Protein AF-A0A925X428-F1 (afdb_monomer_lite)

Sequence (150 aa):
SGSPRATIQSAINTARAGGAWNGFGLTTLAAQSNPKHNTTLAVLEASEYRTIYGAGATFSNQSLGANAVLVKYTYYGDTDFSGVVDFDDYSRIDAGFNNNRTGWLNGDLDGNGIVDFDDYSLIDQAFNTQGPALLAQPPGSRGMRNVKRV

Radius of gyration: 15.72 Å; chains: 1; bounding box: 46×44×34 Å

pLDDT: mean 91.11, std 15.81, range [37.72, 98.88]

Structure (mmCIF, N/CA/C/O backbone):
data_AF-A0A925X428-F1
#
_entry.id   AF-A0A925X428-F1
#
loop_
_atom_site.group_PDB
_atom_site.id
_atom_site.type_symbol
_atom_site.label_atom_id
_atom_site.label_alt_id
_atom_site.label_comp_id
_atom_site.label_asym_id
_atom_site.label_entity_id
_atom_site.label_seq_id
_atom_site.pdbx_PDB_ins_code
_atom_site.Cartn_x
_atom_site.Cartn_y
_atom_site.Cartn_z
_atom_site.occupancy
_atom_site.B_iso_or_equiv
_atom_site.auth_seq_id
_atom_site.auth_comp_id
_atom_site.auth_asym_id
_atom_site.auth_atom_id
_atom_site.pdbx_PDB_model_num
ATOM 1 N N . SER A 1 1 ? -3.213 12.659 19.917 1.00 53.88 1 SER A N 1
ATOM 2 C CA . SER A 1 1 ? -2.057 12.328 19.058 1.00 53.88 1 SER A CA 1
ATOM 3 C C . SER A 1 1 ? -2.574 12.023 17.663 1.00 53.88 1 SER A C 1
ATOM 5 O O . SER A 1 1 ? -3.565 11.310 17.553 1.00 53.88 1 SER A O 1
ATOM 7 N N . GLY A 1 2 ? -1.985 12.628 16.626 1.00 73.81 2 GLY A N 1
ATOM 8 C CA . GLY A 1 2 ? -2.361 12.379 15.227 1.00 73.81 2 GLY A CA 1
ATOM 9 C C . GLY A 1 2 ? -1.909 10.998 14.736 1.00 73.81 2 GLY A C 1
ATOM 10 O O . GLY A 1 2 ? -1.076 10.360 15.380 1.00 73.81 2 GLY A O 1
ATOM 11 N N . SER A 1 3 ? -2.478 10.539 13.620 1.00 82.81 3 SER A N 1
ATOM 12 C CA . SER A 1 3 ? -2.094 9.286 12.955 1.00 82.81 3 SER A CA 1
ATOM 13 C C . SER A 1 3 ? -0.633 9.337 12.467 1.00 82.81 3 SER A C 1
ATOM 15 O O . SER A 1 3 ? -0.245 10.334 11.854 1.00 82.81 3 SER A O 1
ATOM 17 N N . PRO A 1 4 ? 0.190 8.289 12.682 1.00 91.62 4 PRO A N 1
ATOM 18 C CA . PRO A 1 4 ? 1.563 8.230 12.171 1.00 91.62 4 PRO A CA 1
ATOM 19 C C . PRO A 1 4 ? 1.660 7.851 10.680 1.00 91.62 4 PRO A C 1
ATOM 21 O O . PRO A 1 4 ? 2.767 7.621 10.188 1.00 91.62 4 PRO A O 1
ATOM 24 N N . ARG A 1 5 ? 0.536 7.776 9.945 1.00 93.44 5 ARG A N 1
ATOM 25 C CA . ARG A 1 5 ? 0.482 7.294 8.552 1.00 93.44 5 ARG A CA 1
ATOM 26 C C . ARG A 1 5 ? 1.499 7.981 7.646 1.00 93.44 5 ARG A C 1
ATOM 28 O O . ARG A 1 5 ? 2.248 7.292 6.969 1.00 93.44 5 ARG A O 1
ATOM 35 N N . ALA A 1 6 ? 1.550 9.313 7.646 1.00 93.88 6 ALA A N 1
ATOM 36 C CA . ALA A 1 6 ? 2.433 10.063 6.749 1.00 93.88 6 ALA A CA 1
ATOM 37 C C . ALA A 1 6 ? 3.918 9.730 6.979 1.00 93.88 6 ALA A C 1
ATOM 39 O O . ALA A 1 6 ? 4.674 9.552 6.027 1.00 93.88 6 ALA A O 1
ATOM 40 N N . THR A 1 7 ? 4.328 9.578 8.242 1.00 95.75 7 THR A N 1
ATOM 41 C CA . THR A 1 7 ? 5.695 9.175 8.596 1.00 95.75 7 THR A CA 1
ATOM 42 C C . THR A 1 7 ? 5.999 7.755 8.122 1.00 95.75 7 THR A C 1
ATOM 44 O O . THR A 1 7 ? 7.071 7.510 7.574 1.00 95.75 7 THR A O 1
ATOM 47 N N . ILE A 1 8 ? 5.054 6.828 8.292 1.00 97.31 8 ILE A N 1
ATOM 48 C CA . ILE A 1 8 ? 5.199 5.435 7.850 1.00 97.31 8 ILE A CA 1
ATOM 49 C C . ILE A 1 8 ? 5.260 5.354 6.318 1.00 97.31 8 ILE A C 1
ATOM 51 O O . ILE A 1 8 ? 6.165 4.713 5.788 1.00 97.31 8 ILE A O 1
ATOM 55 N N . GLN A 1 9 ? 4.367 6.050 5.609 1.00 97.44 9 GLN A N 1
ATOM 56 C CA . GLN A 1 9 ? 4.356 6.108 4.145 1.00 97.44 9 GLN A CA 1
ATOM 57 C C . GLN A 1 9 ? 5.665 6.693 3.608 1.00 97.44 9 GLN A C 1
ATOM 59 O O . GLN A 1 9 ? 6.278 6.113 2.722 1.00 97.44 9 GLN A O 1
ATOM 64 N N . SER A 1 10 ? 6.154 7.793 4.187 1.00 97.00 10 SER A N 1
ATOM 65 C CA . SER A 1 10 ? 7.429 8.396 3.783 1.00 97.00 10 SER A CA 1
ATOM 66 C C . SER A 1 10 ? 8.617 7.446 3.989 1.00 97.00 10 SER A C 1
ATOM 68 O O . SER A 1 10 ? 9.482 7.336 3.114 1.00 97.00 10 SER A O 1
ATOM 70 N N . ALA A 1 11 ? 8.641 6.705 5.103 1.00 98.38 11 ALA A N 1
ATOM 71 C CA . ALA A 1 11 ? 9.675 5.706 5.362 1.00 98.38 11 ALA A CA 1
ATOM 72 C C . ALA A 1 11 ? 9.610 4.519 4.385 1.00 98.38 11 ALA A C 1
ATOM 74 O O . ALA A 1 11 ? 10.657 3.970 4.042 1.00 98.38 11 ALA A O 1
ATOM 75 N N . ILE A 1 12 ? 8.414 4.135 3.929 1.00 98.44 12 ILE A N 1
ATOM 76 C CA . ILE A 1 12 ? 8.220 3.108 2.897 1.00 98.44 12 ILE A CA 1
ATOM 77 C C . ILE A 1 12 ? 8.636 3.633 1.522 1.00 98.44 12 ILE A C 1
ATOM 79 O O . ILE A 1 12 ? 9.405 2.964 0.845 1.00 98.44 12 ILE A O 1
ATOM 83 N N . ASN A 1 13 ? 8.212 4.832 1.120 1.00 97.81 13 ASN A N 1
ATOM 84 C CA . ASN A 1 13 ? 8.557 5.412 -0.183 1.00 97.81 13 ASN A CA 1
ATOM 85 C C . ASN A 1 13 ? 10.074 5.578 -0.343 1.00 97.81 13 ASN A C 1
ATOM 87 O O . ASN A 1 13 ? 10.635 5.244 -1.388 1.00 97.81 13 ASN A O 1
ATOM 91 N N . THR A 1 14 ? 10.746 6.038 0.719 1.00 98.12 14 THR A N 1
ATOM 92 C CA . THR A 1 14 ? 12.211 6.168 0.742 1.00 98.12 14 THR A CA 1
ATOM 93 C C . THR A 1 14 ? 12.883 4.806 0.589 1.00 98.12 14 THR A C 1
ATOM 95 O O . THR A 1 14 ? 13.813 4.678 -0.204 1.00 98.12 14 THR A O 1
ATOM 98 N N . ALA A 1 15 ? 12.393 3.774 1.286 1.00 98.31 15 ALA A N 1
ATOM 99 C CA . ALA A 1 15 ? 12.936 2.422 1.182 1.00 98.31 15 ALA A CA 1
ATOM 100 C C . ALA A 1 15 ? 12.657 1.785 -0.186 1.00 98.31 15 ALA A C 1
ATOM 102 O O . ALA A 1 15 ? 13.543 1.141 -0.749 1.00 98.31 15 ALA A O 1
ATOM 103 N N . ARG A 1 16 ? 11.453 2.003 -0.734 1.00 98.00 16 ARG A N 1
ATOM 104 C CA . ARG A 1 16 ? 10.987 1.492 -2.027 1.00 98.00 16 ARG A CA 1
ATOM 105 C C . ARG A 1 16 ? 11.905 1.931 -3.161 1.00 98.00 16 ARG A C 1
ATOM 107 O O . ARG A 1 16 ? 12.159 1.112 -4.038 1.00 98.00 16 ARG A O 1
ATOM 114 N N . ALA A 1 17 ? 12.400 3.173 -3.155 1.00 97.25 17 ALA A N 1
ATOM 115 C CA . ALA A 1 17 ? 13.372 3.685 -4.131 1.00 97.25 17 ALA A CA 1
ATOM 116 C C . ALA A 1 17 ? 13.008 3.329 -5.594 1.00 97.25 17 ALA A C 1
ATOM 118 O O . ALA A 1 17 ? 13.784 2.695 -6.308 1.00 97.25 17 ALA A O 1
ATOM 119 N N . GLY A 1 18 ? 11.778 3.654 -6.013 1.00 93.56 18 GLY A N 1
ATOM 120 C CA . GLY A 1 18 ? 11.273 3.335 -7.359 1.00 93.56 18 GLY A CA 1
ATOM 121 C C . GLY A 1 18 ? 11.008 1.844 -7.623 1.00 93.56 18 GLY A C 1
ATOM 122 O O . GLY A 1 18 ? 10.904 1.439 -8.771 1.00 93.56 18 GLY A O 1
ATOM 123 N N . GLY A 1 19 ? 10.924 1.018 -6.576 1.00 94.69 19 GLY A N 1
ATOM 124 C CA . GLY A 1 19 ? 10.718 -0.434 -6.657 1.00 94.69 19 GLY A CA 1
ATOM 125 C C . GLY A 1 19 ? 11.995 -1.261 -6.463 1.00 94.69 19 GLY A C 1
ATOM 126 O O . GLY A 1 19 ? 11.919 -2.486 -6.368 1.00 94.69 19 GLY A O 1
ATOM 127 N N . ALA A 1 20 ? 13.163 -0.617 -6.349 1.00 95.62 20 ALA A N 1
ATOM 128 C CA . ALA A 1 20 ? 14.440 -1.290 -6.103 1.00 95.62 20 ALA A CA 1
ATOM 129 C C . ALA A 1 20 ? 14.601 -1.803 -4.659 1.00 95.62 20 ALA A C 1
ATOM 131 O O . ALA A 1 20 ? 15.437 -2.672 -4.406 1.00 95.62 20 ALA A O 1
ATOM 132 N N . TRP A 1 21 ? 13.830 -1.264 -3.706 1.00 97.69 21 TRP A N 1
ATOM 133 C CA . TRP A 1 21 ? 13.838 -1.666 -2.292 1.00 97.69 21 TRP A CA 1
ATOM 134 C C . TRP A 1 21 ? 15.218 -1.631 -1.614 1.00 97.69 21 TRP A C 1
ATOM 136 O O . TRP A 1 21 ? 15.502 -2.401 -0.698 1.00 97.69 21 TRP A O 1
ATOM 146 N N . ASN A 1 22 ? 16.100 -0.742 -2.069 1.00 96.31 22 ASN A N 1
ATOM 147 C CA . ASN A 1 22 ? 17.464 -0.569 -1.561 1.00 96.31 22 ASN A CA 1
ATOM 148 C C . ASN A 1 22 ? 17.677 0.772 -0.836 1.00 96.31 22 ASN A C 1
ATOM 150 O O . ASN A 1 22 ? 18.809 1.093 -0.471 1.00 96.31 22 ASN A O 1
ATOM 154 N N . GLY A 1 23 ? 16.612 1.551 -0.631 1.00 97.19 23 GLY A N 1
ATOM 155 C CA . GLY A 1 23 ? 16.664 2.795 0.125 1.00 97.19 23 GLY A CA 1
ATOM 156 C C . GLY A 1 23 ? 16.599 2.584 1.640 1.00 97.19 23 GLY A C 1
ATOM 157 O O . GLY A 1 23 ? 16.421 1.473 2.144 1.00 97.19 23 GLY A O 1
ATOM 158 N N . PHE A 1 24 ? 16.714 3.682 2.385 1.00 95.88 24 PHE A N 1
ATOM 159 C CA . PHE A 1 24 ? 16.608 3.685 3.846 1.00 95.88 24 PHE A CA 1
ATOM 160 C C . PHE A 1 24 ? 15.150 3.812 4.309 1.00 95.88 24 PHE A C 1
ATOM 162 O O . PHE A 1 24 ? 14.334 4.431 3.633 1.00 95.88 24 PHE A O 1
ATOM 169 N N . GLY A 1 25 ? 14.833 3.287 5.496 1.00 96.12 25 GLY A N 1
ATOM 170 C CA . GLY A 1 25 ? 13.510 3.418 6.112 1.00 96.12 25 GLY A CA 1
ATOM 171 C C . GLY A 1 25 ? 12.881 2.071 6.451 1.00 96.12 25 GLY A C 1
ATOM 172 O O . GLY A 1 25 ? 13.563 1.154 6.912 1.00 96.12 25 GLY A O 1
ATOM 173 N N . LEU A 1 26 ? 11.569 1.959 6.244 1.00 97.50 26 LEU A N 1
ATOM 174 C CA . LEU A 1 26 ? 10.829 0.716 6.453 1.00 97.50 26 LEU A CA 1
ATOM 175 C C . LEU A 1 26 ? 10.982 -0.161 5.210 1.00 97.50 26 LEU A C 1
ATOM 177 O O . LEU A 1 26 ? 10.258 -0.006 4.232 1.00 97.50 26 LEU A O 1
ATOM 181 N N . THR A 1 27 ? 11.976 -1.046 5.248 1.00 97.12 27 THR A N 1
ATOM 182 C CA . THR A 1 27 ? 12.369 -1.886 4.110 1.00 97.12 27 THR A CA 1
ATOM 183 C C . THR A 1 27 ? 11.760 -3.291 4.158 1.00 97.12 27 THR A C 1
ATOM 185 O O . THR A 1 27 ? 11.240 -3.738 5.182 1.00 97.12 27 THR A O 1
ATOM 188 N N . THR A 1 28 ? 11.858 -4.010 3.041 1.00 96.31 28 THR A N 1
ATOM 189 C CA . THR A 1 28 ? 11.501 -5.424 2.913 1.00 96.31 28 THR A CA 1
ATOM 190 C C . THR A 1 28 ? 12.467 -6.138 1.966 1.00 96.31 28 THR A C 1
ATOM 192 O O . THR A 1 28 ? 12.488 -5.913 0.756 1.00 96.31 28 THR A O 1
ATOM 195 N N . LEU A 1 29 ? 13.245 -7.074 2.515 1.00 96.81 29 LEU A N 1
ATOM 196 C CA . LEU A 1 29 ? 14.122 -7.931 1.710 1.00 96.81 29 LEU A C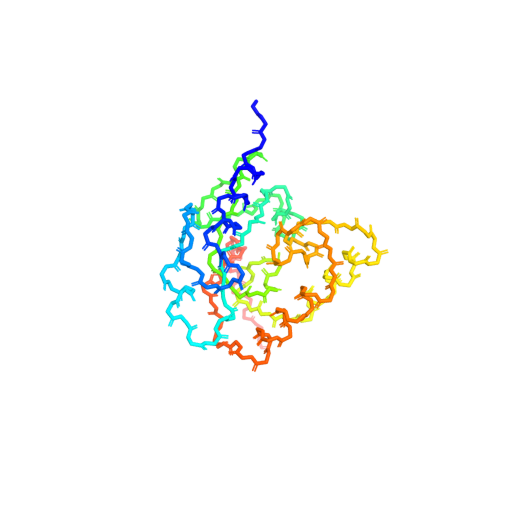A 1
ATOM 197 C C . LEU A 1 29 ? 13.325 -8.845 0.770 1.00 96.81 29 LEU A C 1
ATOM 199 O O . LEU A 1 29 ? 13.813 -9.207 -0.298 1.00 96.81 29 LEU A O 1
ATOM 203 N N . ALA A 1 30 ? 12.092 -9.204 1.143 1.00 96.94 30 ALA A N 1
ATOM 204 C CA . ALA A 1 30 ? 11.228 -10.036 0.314 1.00 96.94 30 ALA A CA 1
ATOM 205 C C . ALA A 1 30 ? 10.830 -9.323 -0.985 1.00 96.94 30 ALA A C 1
ATOM 207 O O . ALA A 1 30 ? 10.888 -9.936 -2.044 1.00 96.94 30 ALA A O 1
ATOM 208 N N . ALA A 1 31 ? 10.489 -8.028 -0.938 1.00 97.38 31 ALA A N 1
ATOM 209 C CA . ALA A 1 31 ? 10.217 -7.284 -2.170 1.00 97.38 31 ALA A CA 1
ATOM 210 C C . ALA A 1 31 ? 11.496 -7.013 -2.972 1.00 97.38 31 ALA A C 1
ATOM 212 O O . ALA A 1 31 ? 11.477 -7.142 -4.191 1.00 97.38 31 ALA A O 1
ATOM 213 N N . GLN A 1 32 ? 12.610 -6.703 -2.295 1.00 98.00 32 GLN A N 1
ATOM 214 C CA . GLN A 1 32 ? 13.906 -6.474 -2.943 1.00 98.00 32 GLN A CA 1
ATOM 215 C C . GLN A 1 32 ? 14.396 -7.688 -3.737 1.00 98.00 32 GLN A C 1
ATOM 217 O O . GLN A 1 32 ? 14.935 -7.541 -4.829 1.00 98.00 32 GLN A O 1
ATOM 222 N N . SER A 1 33 ? 14.223 -8.887 -3.183 1.00 97.44 33 SER A N 1
ATOM 223 C CA . SER A 1 33 ? 14.682 -10.135 -3.803 1.00 97.44 33 SER A CA 1
ATOM 224 C C . SER A 1 33 ? 13.648 -10.782 -4.727 1.00 97.44 33 SER A C 1
ATOM 226 O O . SER A 1 33 ? 13.948 -11.806 -5.340 1.00 97.44 33 SER A O 1
ATOM 228 N N . ASN A 1 34 ? 12.444 -10.213 -4.850 1.00 96.88 34 ASN A N 1
ATOM 229 C CA . ASN A 1 34 ? 11.404 -10.751 -5.715 1.00 96.88 34 ASN A CA 1
ATOM 230 C C . ASN A 1 34 ? 11.707 -10.397 -7.184 1.00 96.88 34 ASN A C 1
ATOM 232 O O . ASN A 1 34 ? 11.533 -9.241 -7.568 1.00 96.88 34 ASN A O 1
ATOM 236 N N . PRO A 1 35 ? 12.067 -11.372 -8.044 1.00 96.56 35 PRO A N 1
ATOM 237 C CA . PRO A 1 35 ? 12.459 -11.098 -9.428 1.00 96.56 35 PRO A CA 1
ATOM 238 C C . PRO A 1 35 ? 11.315 -10.544 -10.286 1.00 96.56 35 PRO A C 1
ATOM 240 O O . PRO A 1 35 ? 11.555 -10.024 -11.371 1.00 96.56 35 PRO A O 1
ATOM 243 N N . LYS A 1 36 ? 10.063 -10.665 -9.826 1.00 97.12 36 LYS A N 1
ATOM 244 C CA . LYS A 1 36 ? 8.895 -10.100 -10.506 1.00 97.12 36 LYS A CA 1
ATOM 245 C C . LYS A 1 36 ? 8.661 -8.632 -10.161 1.00 97.12 36 LYS A C 1
ATOM 247 O O . LYS A 1 36 ? 7.845 -8.010 -10.830 1.00 97.12 36 LYS A O 1
ATOM 252 N N . HIS A 1 37 ? 9.306 -8.109 -9.111 1.00 96.50 37 HIS A N 1
ATOM 253 C CA . HIS A 1 37 ? 9.118 -6.748 -8.592 1.00 96.50 37 HIS A CA 1
ATOM 254 C C . HIS A 1 37 ? 7.644 -6.350 -8.384 1.00 96.50 37 HIS A C 1
ATOM 256 O O . HIS A 1 37 ? 7.287 -5.182 -8.466 1.00 96.50 37 HIS A O 1
ATOM 262 N N . ASN A 1 38 ? 6.778 -7.324 -8.092 1.00 98.12 38 ASN A N 1
ATOM 263 C CA . ASN A 1 38 ? 5.327 -7.136 -8.041 1.00 98.12 38 ASN A CA 1
ATOM 264 C C . ASN A 1 38 ? 4.753 -7.057 -6.616 1.00 98.12 38 ASN A C 1
ATOM 266 O O . ASN A 1 38 ? 3.541 -7.086 -6.430 1.00 98.12 38 ASN A O 1
ATOM 270 N N . THR A 1 39 ? 5.616 -6.973 -5.604 1.00 98.38 39 THR A N 1
ATOM 271 C CA . THR A 1 39 ? 5.234 -6.914 -4.185 1.00 98.38 39 THR A CA 1
ATOM 272 C C . THR A 1 39 ? 5.843 -5.705 -3.494 1.00 98.38 39 THR A C 1
ATOM 274 O O . THR A 1 39 ? 6.903 -5.230 -3.898 1.00 98.38 39 THR A O 1
ATOM 277 N N . THR A 1 40 ? 5.221 -5.262 -2.407 1.00 98.56 40 THR A N 1
ATOM 278 C CA . THR A 1 40 ? 5.541 -4.017 -1.707 1.00 98.56 40 THR A CA 1
ATOM 279 C C . THR A 1 40 ? 5.244 -4.105 -0.206 1.00 98.56 40 THR A C 1
ATOM 281 O O . THR A 1 40 ? 4.707 -5.108 0.269 1.00 98.56 40 THR A O 1
ATOM 284 N N . LEU A 1 41 ? 5.561 -3.045 0.541 1.00 98.38 41 LEU A N 1
ATOM 285 C CA . LEU A 1 41 ? 4.869 -2.726 1.788 1.00 98.38 41 LEU A CA 1
ATOM 286 C C . LEU A 1 41 ? 3.787 -1.691 1.497 1.00 98.38 41 LEU A C 1
ATOM 288 O O . LEU A 1 41 ? 4.057 -0.660 0.888 1.00 98.38 41 LEU A O 1
ATOM 292 N N . ALA A 1 42 ? 2.584 -1.964 1.973 1.00 97.94 42 ALA A N 1
ATOM 293 C CA . ALA A 1 42 ? 1.420 -1.116 1.806 1.00 97.94 42 ALA A CA 1
ATOM 294 C C . ALA A 1 42 ? 0.895 -0.630 3.156 1.00 97.94 42 ALA A C 1
ATOM 296 O O . ALA A 1 42 ? 1.107 -1.290 4.179 1.00 97.94 42 ALA A O 1
ATOM 297 N N . VAL A 1 43 ? 0.197 0.509 3.154 1.00 97.56 43 VAL A N 1
ATOM 298 C CA . VAL A 1 43 ? -0.282 1.178 4.369 1.00 97.56 43 VAL A CA 1
ATOM 299 C C . VAL A 1 43 ? -1.780 1.431 4.304 1.00 97.56 43 VAL A C 1
ATOM 301 O O . VAL A 1 43 ? -2.256 2.074 3.375 1.00 97.56 43 VAL A O 1
ATOM 304 N N . LEU A 1 44 ? -2.497 1.021 5.350 1.00 97.50 44 LEU A N 1
ATOM 305 C CA . LEU A 1 44 ? -3.876 1.438 5.604 1.00 97.50 44 LEU A CA 1
ATOM 306 C C . LEU A 1 44 ? -4.005 1.988 7.021 1.00 97.50 44 LEU A C 1
ATOM 308 O O . LEU A 1 44 ? -3.387 1.486 7.960 1.00 97.50 44 LEU A O 1
ATOM 312 N N . GLU A 1 45 ? -4.848 2.989 7.216 1.00 96.31 45 GLU A N 1
ATOM 313 C CA . GLU A 1 45 ? -5.355 3.308 8.544 1.00 96.31 45 GLU A CA 1
ATOM 314 C C . GLU A 1 45 ? -6.405 2.285 8.980 1.00 96.31 45 GLU A C 1
ATOM 316 O O . GLU A 1 45 ? -7.132 1.694 8.180 1.00 96.31 45 GLU A O 1
ATOM 321 N N . ALA A 1 46 ? -6.543 2.101 10.291 1.00 95.50 46 ALA A N 1
ATOM 322 C CA . ALA A 1 46 ? -7.589 1.246 10.837 1.00 95.50 46 ALA A CA 1
ATOM 323 C C . ALA A 1 46 ? -9.001 1.709 10.443 1.00 95.50 46 ALA A C 1
ATOM 325 O O . ALA A 1 46 ? -9.908 0.885 10.361 1.00 95.50 46 ALA A O 1
ATOM 326 N N . SER A 1 47 ? -9.205 3.011 10.231 1.00 95.62 47 SER A N 1
ATOM 327 C CA . SER A 1 47 ? -10.458 3.586 9.728 1.00 95.62 47 SER A CA 1
ATOM 328 C C . SER A 1 47 ? -10.780 3.083 8.318 1.00 95.62 47 SER A C 1
ATOM 330 O O . SER A 1 47 ? -11.891 2.609 8.099 1.00 95.62 47 SER A O 1
ATOM 332 N N . GLU A 1 48 ? -9.805 3.108 7.407 1.00 96.44 48 GLU A N 1
ATOM 333 C CA . GLU A 1 48 ? -9.904 2.588 6.037 1.00 96.44 48 GLU A CA 1
ATOM 334 C C . GLU A 1 48 ? -10.147 1.082 6.021 1.00 96.44 48 GLU A C 1
ATOM 336 O O . GLU A 1 48 ? -11.106 0.613 5.423 1.00 96.44 48 GLU A O 1
ATOM 341 N N . TYR A 1 49 ? -9.346 0.308 6.751 1.00 96.38 49 TYR A N 1
ATOM 342 C CA . TYR A 1 49 ? -9.504 -1.148 6.791 1.00 96.38 49 TYR A CA 1
ATOM 343 C C . TYR A 1 49 ? -10.892 -1.575 7.303 1.00 96.38 49 TYR A C 1
ATOM 345 O O . TYR A 1 49 ? -11.483 -2.551 6.838 1.00 96.38 49 TYR A O 1
ATOM 353 N N . ARG A 1 50 ? -11.468 -0.807 8.236 1.00 95.94 50 ARG A N 1
ATOM 354 C CA . ARG A 1 50 ? -12.829 -1.028 8.745 1.00 95.94 50 ARG A CA 1
ATOM 355 C C . ARG A 1 50 ? -13.931 -0.682 7.745 1.00 95.94 50 ARG A C 1
ATOM 357 O O . ARG A 1 50 ? -15.034 -1.197 7.925 1.00 95.94 50 ARG A O 1
ATOM 36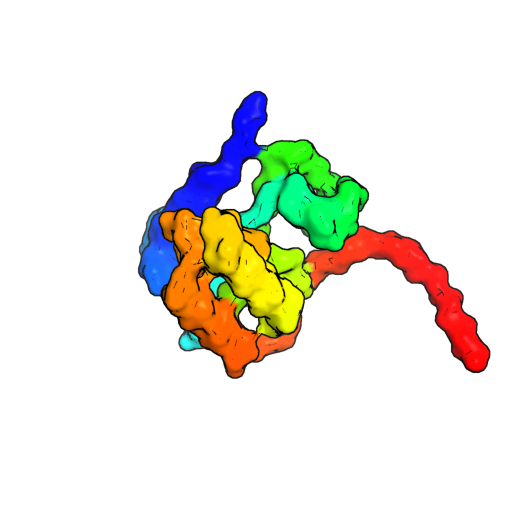4 N N . THR A 1 51 ? -13.690 0.155 6.732 1.00 95.88 51 THR A N 1
ATOM 365 C CA . THR A 1 51 ? -14.704 0.397 5.686 1.00 95.88 51 THR A CA 1
ATOM 366 C C . THR A 1 51 ? -14.911 -0.844 4.820 1.00 95.88 51 THR A C 1
ATOM 368 O O . THR A 1 51 ? -16.018 -1.064 4.339 1.00 95.88 51 THR A O 1
ATOM 371 N N . ILE A 1 52 ? -13.878 -1.684 4.704 1.00 95.31 52 ILE A N 1
ATOM 372 C CA . ILE A 1 52 ? -13.900 -2.943 3.958 1.00 95.31 52 ILE A CA 1
ATOM 373 C C . ILE A 1 52 ? -14.415 -4.088 4.841 1.00 95.31 52 ILE A C 1
ATOM 375 O O . ILE A 1 52 ? -15.386 -4.760 4.503 1.00 95.31 52 ILE A O 1
ATOM 379 N N . TYR A 1 53 ? -13.784 -4.305 6.000 1.00 95.12 53 TYR A N 1
ATOM 380 C CA . TYR A 1 53 ? -14.009 -5.507 6.821 1.00 95.12 53 TYR A CA 1
ATOM 381 C C . TYR A 1 53 ? -14.948 -5.295 8.017 1.00 95.12 53 TYR A C 1
ATOM 383 O O . TYR A 1 53 ? -15.218 -6.225 8.782 1.00 95.12 53 TYR A O 1
ATOM 391 N N . GLY A 1 54 ? -15.464 -4.078 8.193 1.00 95.50 54 GLY A N 1
ATOM 392 C CA . GLY A 1 54 ? -16.388 -3.708 9.261 1.00 95.50 54 GLY A CA 1
ATOM 393 C C . GLY A 1 54 ? -15.711 -3.263 10.562 1.00 95.50 54 GLY A C 1
ATOM 394 O O . GLY A 1 54 ? -14.522 -3.460 10.797 1.00 95.50 54 GLY A O 1
ATOM 395 N N . ALA A 1 55 ? -16.497 -2.664 11.463 1.00 93.06 55 ALA A N 1
ATOM 396 C CA . ALA A 1 55 ? -15.995 -2.008 12.678 1.00 93.06 55 ALA A CA 1
ATOM 397 C C . ALA A 1 55 ? -15.203 -2.931 13.630 1.00 93.06 55 ALA A C 1
ATOM 399 O O . ALA A 1 55 ? -14.280 -2.473 14.311 1.00 93.06 55 ALA A O 1
ATOM 400 N N . GLY A 1 56 ? -15.556 -4.221 13.661 1.00 93.00 56 GLY A N 1
ATOM 401 C CA . GLY A 1 56 ? -14.918 -5.254 14.482 1.00 93.00 56 GLY A CA 1
ATOM 402 C C . GLY A 1 56 ? -13.705 -5.928 13.836 1.00 93.00 56 GLY A C 1
ATOM 403 O O . GLY A 1 56 ? -13.238 -6.935 14.365 1.00 93.00 56 GLY A O 1
ATOM 404 N N . ALA A 1 57 ? -13.220 -5.420 12.699 1.00 93.94 57 ALA A N 1
ATOM 405 C CA . ALA A 1 57 ? -12.082 -5.996 12.000 1.00 93.94 57 ALA A CA 1
ATOM 406 C C . ALA A 1 57 ? -10.833 -6.058 12.895 1.00 93.94 57 ALA A C 1
ATOM 408 O O . ALA A 1 57 ? -10.503 -5.117 13.626 1.00 93.94 57 ALA A O 1
ATOM 409 N N . THR A 1 58 ? -10.133 -7.184 12.805 1.00 93.75 58 THR A N 1
ATOM 410 C CA . THR A 1 58 ? -8.832 -7.409 13.432 1.00 93.75 58 THR A CA 1
ATOM 411 C C . THR A 1 58 ? -7.752 -7.466 12.360 1.00 93.75 58 THR A C 1
ATOM 413 O O . THR A 1 58 ? -8.013 -7.819 11.208 1.00 93.75 58 THR A O 1
ATOM 416 N N . PHE A 1 59 ? -6.527 -7.126 12.744 1.00 92.81 59 PHE A N 1
ATOM 417 C CA . PHE A 1 59 ? -5.351 -7.222 11.882 1.00 92.81 59 PHE A CA 1
ATOM 418 C C . PHE A 1 59 ? -4.291 -8.041 12.604 1.00 92.81 59 PHE A C 1
ATOM 420 O O . PHE A 1 59 ? -3.979 -7.750 13.758 1.00 92.81 59 PHE A O 1
ATOM 427 N N . SER A 1 60 ? -3.782 -9.103 11.979 1.00 89.62 60 SER A N 1
ATOM 428 C CA . SER A 1 60 ? -2.852 -10.049 12.613 1.00 89.62 60 SER A CA 1
ATOM 429 C C . SER A 1 60 ? -3.355 -10.578 13.965 1.00 89.62 60 SER A C 1
ATOM 431 O O . SER A 1 60 ? -2.598 -10.688 14.928 1.00 89.62 60 SER A O 1
ATOM 433 N N . ASN A 1 61 ? -4.657 -10.882 14.046 1.00 89.75 61 ASN A N 1
ATOM 434 C CA . ASN A 1 61 ? -5.360 -11.307 15.267 1.00 89.75 61 ASN A CA 1
ATOM 435 C C . ASN A 1 61 ? -5.336 -10.285 16.423 1.00 89.75 61 ASN A C 1
ATOM 437 O O . ASN A 1 61 ? -5.592 -10.648 17.569 1.00 89.75 61 ASN A O 1
ATOM 441 N N . GLN A 1 62 ? -5.071 -9.010 16.132 1.00 92.00 62 GLN A N 1
ATOM 442 C CA . GLN A 1 62 ? -5.096 -7.914 17.100 1.00 92.00 62 GLN A CA 1
ATOM 443 C C . GLN A 1 62 ? -6.289 -6.991 16.848 1.00 92.00 62 GLN A C 1
ATOM 445 O O . GLN A 1 62 ? -6.650 -6.701 15.703 1.00 92.00 62 GLN A O 1
ATOM 450 N N . SER A 1 63 ? -6.893 -6.496 17.928 1.00 93.44 63 SER A N 1
ATOM 451 C CA . SER A 1 63 ? -7.879 -5.419 17.846 1.00 93.44 63 SER A CA 1
ATOM 452 C C . SER A 1 63 ? -7.209 -4.117 17.418 1.00 93.44 63 SER A C 1
ATOM 454 O O . SER A 1 63 ? -6.140 -3.772 17.921 1.00 93.44 63 SER A O 1
ATOM 456 N N . LEU A 1 64 ? -7.863 -3.355 16.547 1.00 93.25 64 LEU A N 1
ATOM 457 C CA . LEU A 1 64 ? -7.314 -2.100 16.049 1.00 93.25 64 LEU A CA 1
ATOM 458 C C . LEU A 1 64 ? -7.673 -0.916 16.948 1.00 93.25 64 LEU A C 1
ATOM 460 O O . LEU A 1 64 ? -8.845 -0.665 17.228 1.00 93.25 64 LEU A O 1
ATOM 464 N N . GLY A 1 65 ? -6.677 -0.124 17.341 1.00 91.12 65 GLY A N 1
ATOM 465 C CA . GLY A 1 65 ? -6.926 1.214 17.882 1.00 91.12 65 GLY A CA 1
ATOM 466 C C . GLY A 1 65 ? -7.591 2.126 16.840 1.00 91.12 65 GLY A C 1
ATOM 467 O O . GLY A 1 65 ? -7.577 1.834 15.644 1.00 91.12 65 GLY A O 1
ATOM 468 N N . ALA A 1 66 ? -8.179 3.244 17.274 1.00 86.19 66 ALA A N 1
ATOM 469 C CA . ALA A 1 66 ? -8.801 4.206 16.353 1.00 86.19 66 ALA A CA 1
ATOM 470 C C . ALA A 1 66 ? -7.787 4.811 15.360 1.00 86.19 66 ALA A C 1
ATOM 472 O O . ALA A 1 66 ? -8.099 4.952 14.186 1.00 86.19 66 ALA A O 1
ATOM 473 N N . ASN A 1 67 ? -6.561 5.072 15.825 1.00 88.88 67 ASN A N 1
ATOM 474 C CA . ASN A 1 67 ? -5.484 5.698 15.046 1.00 88.88 67 ASN A CA 1
ATOM 475 C C . ASN A 1 67 ? -4.375 4.700 14.669 1.00 88.88 67 ASN A C 1
ATOM 477 O O . ASN A 1 67 ? -3.224 5.093 14.486 1.00 88.88 67 ASN A O 1
ATOM 481 N N . ALA A 1 68 ? -4.678 3.397 14.666 1.00 94.00 68 ALA A N 1
ATOM 482 C CA . ALA A 1 68 ? -3.690 2.394 14.292 1.00 94.00 68 ALA A CA 1
ATOM 483 C C . ALA A 1 68 ? -3.392 2.486 12.790 1.00 94.00 68 ALA A C 1
ATOM 485 O O . ALA A 1 68 ? -4.301 2.672 11.981 1.00 94.00 68 ALA A O 1
ATOM 486 N N . VAL A 1 69 ? -2.117 2.329 12.442 1.00 95.75 69 VAL A N 1
ATOM 487 C CA . VAL A 1 69 ? -1.649 2.232 11.060 1.00 95.75 69 VAL A CA 1
ATOM 488 C C . VAL A 1 69 ? -1.205 0.800 10.820 1.00 95.75 69 VAL A C 1
ATOM 490 O O . VAL A 1 69 ? -0.420 0.242 11.588 1.00 95.75 69 VAL A O 1
ATOM 493 N N . LEU A 1 70 ? -1.756 0.205 9.775 1.00 96.62 70 LEU A N 1
ATOM 494 C CA . LEU A 1 70 ? -1.520 -1.159 9.346 1.00 96.62 70 LEU A CA 1
ATOM 495 C C . LEU A 1 70 ? -0.483 -1.116 8.239 1.00 96.62 70 LEU A C 1
ATOM 497 O O . LEU A 1 70 ? -0.648 -0.376 7.273 1.00 96.62 70 LEU A O 1
ATOM 501 N N . VAL A 1 71 ? 0.563 -1.920 8.379 1.00 97.25 71 VAL A N 1
ATOM 502 C CA . VAL A 1 71 ? 1.557 -2.122 7.328 1.00 97.25 71 VAL A CA 1
ATOM 503 C C . VAL A 1 71 ? 1.535 -3.589 6.951 1.00 97.25 71 VAL A C 1
ATOM 505 O O . VAL A 1 71 ? 1.628 -4.450 7.831 1.00 97.25 71 VAL A O 1
ATOM 508 N N . LYS A 1 72 ? 1.401 -3.880 5.659 1.00 96.56 72 LYS A N 1
ATOM 509 C CA . LYS A 1 72 ? 1.346 -5.253 5.157 1.00 96.56 72 LYS A CA 1
ATOM 510 C C . LYS A 1 72 ? 2.287 -5.436 3.977 1.00 96.56 72 LYS A C 1
ATOM 512 O O . LYS A 1 72 ? 2.343 -4.593 3.090 1.00 96.56 72 LYS A O 1
ATOM 517 N N . TYR A 1 73 ? 3.003 -6.558 3.968 1.00 97.62 73 TYR A N 1
ATOM 518 C CA . TYR A 1 73 ? 3.649 -7.048 2.756 1.00 97.62 73 TYR A CA 1
ATOM 519 C C . TYR A 1 73 ? 2.592 -7.676 1.850 1.00 97.62 73 TYR A C 1
ATOM 521 O O . TYR A 1 73 ? 1.939 -8.640 2.257 1.00 97.62 73 TYR A O 1
ATOM 529 N N . THR A 1 74 ? 2.409 -7.115 0.660 1.00 98.19 74 THR A N 1
ATOM 530 C CA . THR A 1 74 ? 1.392 -7.573 -0.290 1.00 98.19 74 THR A CA 1
ATOM 531 C C . THR A 1 74 ? 1.784 -7.273 -1.745 1.00 98.19 74 THR A C 1
ATOM 533 O O . THR A 1 74 ? 2.885 -6.778 -1.998 1.00 98.19 74 THR A O 1
ATOM 536 N N . TYR A 1 75 ? 0.930 -7.617 -2.707 1.00 98.69 75 TYR A N 1
ATOM 537 C CA . TYR A 1 75 ? 1.073 -7.263 -4.114 1.00 98.69 75 TYR A CA 1
ATOM 538 C C . TYR A 1 75 ? 0.823 -5.772 -4.343 1.00 98.69 75 TYR A C 1
ATOM 540 O O . TYR A 1 75 ? 0.019 -5.153 -3.646 1.00 98.69 75 TYR A O 1
ATOM 548 N N . TYR A 1 76 ? 1.492 -5.185 -5.338 1.00 98.62 76 TYR A N 1
ATOM 549 C CA . TYR A 1 76 ? 1.054 -3.882 -5.832 1.00 98.62 76 TYR A CA 1
ATOM 550 C C . TYR A 1 76 ? -0.396 -3.987 -6.304 1.00 98.62 76 TYR A C 1
ATOM 552 O O . TYR A 1 76 ? -0.715 -4.847 -7.114 1.00 98.62 76 TYR A O 1
ATOM 560 N N . GLY A 1 77 ? -1.269 -3.145 -5.757 1.00 98.25 77 GLY A N 1
ATOM 561 C CA . GLY A 1 77 ? -2.682 -3.154 -6.106 1.00 98.25 77 GLY A CA 1
ATOM 562 C C . GLY A 1 77 ? -3.571 -4.051 -5.252 1.00 98.25 77 GLY A C 1
ATOM 563 O O . GLY A 1 77 ? -4.762 -3.986 -5.462 1.00 98.25 77 GLY A O 1
ATOM 564 N N . ASP A 1 78 ? -3.077 -4.804 -4.261 1.00 98.62 78 ASP A N 1
ATOM 565 C CA . ASP A 1 78 ? -3.957 -5.408 -3.234 1.00 98.62 78 ASP A CA 1
ATOM 566 C C . ASP A 1 78 ? -4.400 -4.307 -2.253 1.00 98.62 78 ASP A C 1
ATOM 568 O O . ASP A 1 78 ? -3.820 -4.104 -1.175 1.00 98.62 78 ASP A O 1
ATOM 572 N N . THR A 1 79 ? -5.362 -3.500 -2.690 1.00 98.38 79 THR A N 1
ATOM 573 C CA . THR A 1 79 ? -5.811 -2.262 -2.036 1.00 98.38 79 THR A CA 1
ATOM 574 C C . THR A 1 79 ? -6.525 -2.522 -0.715 1.00 98.38 79 THR A C 1
ATOM 576 O O . THR A 1 79 ? -6.589 -1.635 0.143 1.00 98.38 79 THR A O 1
ATOM 579 N N . ASP A 1 80 ? -7.024 -3.743 -0.525 1.00 96.75 80 ASP A N 1
ATOM 580 C CA . ASP A 1 80 ? -7.799 -4.141 0.639 1.00 96.75 80 ASP A CA 1
ATOM 581 C C . ASP A 1 80 ? -7.140 -5.214 1.510 1.00 96.75 80 ASP A C 1
ATOM 583 O O . ASP A 1 80 ? -7.731 -5.647 2.497 1.00 96.75 80 ASP A O 1
ATOM 587 N N . PHE A 1 81 ? -5.894 -5.590 1.236 1.00 97.56 81 PHE A N 1
ATOM 588 C CA . PHE A 1 81 ? -5.134 -6.573 2.014 1.00 97.56 81 PHE A CA 1
ATOM 589 C C . PHE A 1 81 ? -5.732 -7.991 2.000 1.00 97.56 8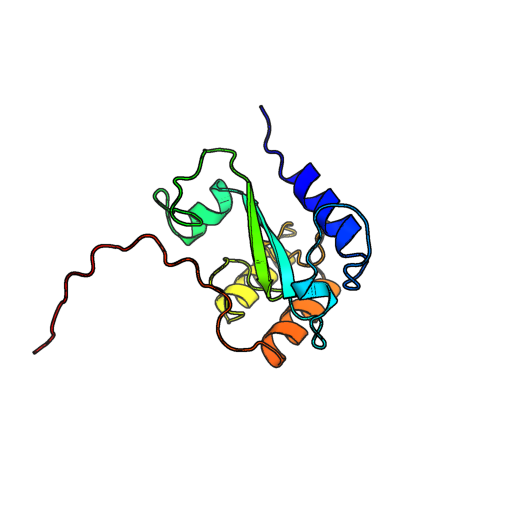1 PHE A C 1
ATOM 591 O O . PHE A 1 81 ? -5.431 -8.787 2.911 1.00 97.56 81 PHE A O 1
ATOM 598 N N . SER A 1 82 ? -6.525 -8.332 0.983 1.00 96.19 82 SER A N 1
ATOM 599 C CA . SER A 1 82 ? -7.062 -9.678 0.757 1.00 96.19 82 SER A CA 1
ATOM 600 C C . SER A 1 82 ? -5.967 -10.706 0.459 1.00 96.19 82 SER A C 1
ATOM 602 O O . SER A 1 82 ? -6.149 -11.895 0.735 1.00 96.19 82 SER A O 1
ATOM 604 N N . GLY A 1 83 ? -4.800 -10.258 -0.013 1.00 96.75 83 GLY A N 1
ATOM 605 C CA . GLY A 1 83 ? -3.673 -11.099 -0.408 1.00 96.75 83 GLY A CA 1
ATOM 606 C C . GLY A 1 83 ? -3.650 -11.466 -1.891 1.00 96.75 83 GLY A C 1
ATOM 607 O O . GLY A 1 83 ? -2.731 -12.170 -2.316 1.00 96.75 83 GLY A O 1
ATOM 608 N N . VAL A 1 84 ? -4.625 -11.003 -2.670 1.00 97.88 84 VAL A N 1
ATOM 609 C CA . VAL A 1 84 ? -4.705 -11.161 -4.127 1.00 97.88 84 VAL A CA 1
ATOM 610 C C . VAL A 1 84 ? -4.941 -9.799 -4.768 1.00 97.88 84 VAL A C 1
ATOM 612 O O . VAL A 1 84 ? -5.374 -8.877 -4.091 1.00 97.88 84 VAL A O 1
ATOM 615 N N . VAL A 1 85 ? -4.625 -9.680 -6.055 1.00 98.69 85 VAL A N 1
ATOM 616 C CA . VAL A 1 85 ? -5.069 -8.549 -6.878 1.00 98.69 85 VAL A CA 1
ATOM 617 C C . VAL A 1 85 ? -6.232 -9.028 -7.731 1.00 98.69 85 VAL A C 1
ATOM 619 O O . VAL A 1 85 ? -6.057 -9.962 -8.524 1.00 98.69 85 VAL A O 1
ATOM 622 N N . ASP A 1 86 ? -7.402 -8.420 -7.591 1.00 98.06 86 ASP A N 1
ATOM 623 C CA . ASP A 1 86 ? -8.586 -8.803 -8.357 1.00 98.06 86 ASP A CA 1
ATOM 624 C C . ASP A 1 86 ? -9.438 -7.607 -8.821 1.00 98.06 86 ASP A C 1
ATOM 626 O O . ASP A 1 86 ? -8.979 -6.469 -8.901 1.00 98.06 86 ASP A O 1
ATOM 630 N N . PHE A 1 87 ? -10.675 -7.881 -9.244 1.00 98.31 87 PHE A N 1
ATOM 631 C CA . PHE A 1 87 ? -11.575 -6.860 -9.772 1.00 98.31 87 PHE A CA 1
ATOM 632 C C . PHE A 1 87 ? -11.924 -5.773 -8.744 1.00 98.31 87 PHE A C 1
ATOM 634 O O . PHE A 1 87 ? -12.091 -4.612 -9.128 1.00 98.31 87 PHE A O 1
ATOM 641 N N . ASP A 1 88 ? -12.030 -6.118 -7.459 1.00 98.12 88 ASP A N 1
ATOM 642 C CA . ASP A 1 88 ? -12.398 -5.150 -6.426 1.00 98.12 88 ASP A CA 1
ATOM 643 C C . ASP A 1 88 ? -11.284 -4.103 -6.247 1.00 98.12 88 ASP A C 1
ATOM 645 O O . ASP A 1 88 ? -11.561 -2.931 -5.975 1.00 98.12 88 ASP A O 1
ATOM 649 N N . ASP A 1 89 ? -10.028 -4.489 -6.470 1.00 98.75 89 ASP A N 1
ATOM 650 C CA . ASP A 1 89 ? -8.883 -3.578 -6.477 1.00 98.75 89 ASP A CA 1
ATOM 651 C C . ASP A 1 89 ? -8.897 -2.615 -7.665 1.00 98.75 89 ASP A C 1
ATOM 653 O O . ASP A 1 89 ? -8.749 -1.402 -7.483 1.00 98.75 89 ASP A O 1
ATOM 657 N N . TYR A 1 90 ? -9.159 -3.130 -8.872 1.00 98.75 90 TYR A N 1
ATOM 658 C CA . TYR A 1 90 ? -9.329 -2.293 -10.064 1.00 98.75 90 TYR A CA 1
ATOM 659 C C . TYR A 1 90 ? -10.471 -1.287 -9.884 1.00 98.75 90 TYR A C 1
ATOM 661 O O . TYR A 1 90 ? -10.333 -0.101 -10.185 1.00 98.75 90 TYR A O 1
ATOM 669 N N . SER A 1 91 ? -11.591 -1.720 -9.303 1.00 98.62 91 SER A N 1
ATOM 670 C CA . SER A 1 91 ? -12.703 -0.812 -9.028 1.00 98.62 91 SER A CA 1
ATOM 671 C C . SER A 1 91 ? -12.320 0.314 -8.060 1.00 98.62 91 SER A C 1
ATOM 673 O O . SER A 1 91 ? -12.905 1.399 -8.137 1.00 98.62 91 SER A O 1
ATOM 675 N N . ARG A 1 92 ? -11.384 0.083 -7.131 1.00 98.62 92 ARG A N 1
ATOM 676 C CA . ARG A 1 92 ? -10.938 1.098 -6.166 1.00 98.62 92 ARG A CA 1
ATOM 677 C C . ARG A 1 92 ? -9.950 2.084 -6.769 1.00 98.62 92 ARG A C 1
ATOM 679 O O . ARG A 1 92 ? -10.119 3.276 -6.511 1.00 98.62 92 ARG A O 1
ATOM 686 N N . ILE A 1 93 ? -8.993 1.633 -7.583 1.00 98.62 93 ILE A N 1
ATOM 687 C CA . ILE A 1 93 ? -8.082 2.543 -8.301 1.00 98.62 93 ILE A CA 1
ATOM 688 C C . ILE A 1 93 ? -8.855 3.420 -9.292 1.00 98.62 93 ILE A C 1
ATOM 690 O O . ILE A 1 93 ? -8.686 4.638 -9.283 1.00 98.62 93 ILE A O 1
ATOM 694 N N . ASP A 1 94 ? -9.821 2.856 -10.025 1.00 98.75 94 ASP A N 1
ATOM 695 C CA . ASP A 1 94 ? -10.690 3.620 -10.928 1.00 98.75 94 ASP A CA 1
ATOM 696 C C . ASP A 1 94 ? -11.507 4.671 -10.170 1.00 98.75 94 ASP A C 1
ATOM 698 O O . ASP A 1 94 ? -11.646 5.820 -10.602 1.00 98.75 94 ASP A O 1
ATOM 702 N N . ALA A 1 95 ? -12.060 4.301 -9.013 1.00 98.56 95 ALA A N 1
ATOM 703 C CA . ALA A 1 95 ? -12.778 5.243 -8.166 1.00 98.56 95 ALA A CA 1
ATOM 704 C C . ALA A 1 95 ? -11.841 6.318 -7.594 1.00 98.56 95 ALA A C 1
ATOM 706 O O . ALA A 1 95 ? -12.249 7.477 -7.481 1.00 98.56 95 ALA A O 1
ATOM 707 N N . GLY A 1 96 ? -10.608 5.957 -7.240 1.00 98.69 96 GLY A N 1
ATOM 708 C CA . GLY A 1 96 ? -9.594 6.878 -6.747 1.00 98.69 96 GLY A CA 1
ATOM 709 C C . GLY A 1 96 ? -9.200 7.913 -7.788 1.00 98.69 96 GLY A C 1
ATOM 710 O O . GLY A 1 96 ? -9.325 9.111 -7.523 1.00 98.69 96 GLY A O 1
ATOM 711 N N . PHE A 1 97 ? -8.856 7.452 -8.989 1.00 98.75 97 PHE A N 1
ATOM 712 C CA . PHE A 1 97 ? -8.537 8.282 -10.146 1.00 98.75 97 PHE A CA 1
ATOM 713 C C . PHE A 1 97 ? -9.679 9.253 -10.478 1.00 98.75 97 PHE A C 1
ATOM 715 O O . PHE A 1 97 ? -9.497 10.471 -10.464 1.00 98.75 97 PHE A O 1
ATOM 722 N N . ASN A 1 98 ? -10.896 8.731 -10.682 1.00 98.69 98 ASN A N 1
ATOM 723 C CA . ASN A 1 98 ? -12.057 9.529 -11.098 1.00 98.69 98 ASN A CA 1
ATOM 724 C C . ASN A 1 98 ? -12.518 10.559 -10.056 1.00 98.69 98 ASN A C 1
ATOM 726 O O . ASN A 1 98 ? -13.243 11.493 -10.396 1.00 98.69 98 ASN A O 1
ATOM 730 N N . ASN A 1 99 ? -12.143 10.382 -8.787 1.00 98.56 99 ASN A N 1
ATOM 731 C CA . ASN A 1 99 ? -12.524 11.281 -7.696 1.00 98.56 99 ASN A CA 1
ATOM 732 C C . ASN A 1 99 ? -11.328 12.035 -7.096 1.00 98.56 99 ASN A C 1
ATOM 734 O O . ASN A 1 99 ? -11.479 12.622 -6.023 1.00 98.56 99 ASN A O 1
ATOM 738 N N . ASN A 1 100 ? -10.158 11.998 -7.746 1.00 97.94 100 ASN A N 1
ATOM 739 C CA . ASN A 1 100 ? -8.923 12.635 -7.278 1.00 97.94 100 ASN A CA 1
ATOM 740 C C . ASN A 1 100 ? -8.595 12.303 -5.809 1.00 97.94 100 ASN A C 1
ATOM 742 O O . ASN A 1 100 ? -8.224 13.179 -5.022 1.00 97.94 100 ASN A O 1
ATOM 746 N N . ARG A 1 101 ? -8.793 11.041 -5.417 1.00 98.31 101 ARG A N 1
ATOM 747 C CA . ARG A 1 101 ? -8.429 10.543 -4.084 1.00 98.31 101 ARG A CA 1
ATOM 748 C C . ARG A 1 101 ? -6.989 10.047 -4.094 1.00 98.31 101 ARG A C 1
ATOM 750 O O . ARG A 1 101 ? -6.413 9.827 -5.148 1.00 98.31 101 ARG A O 1
ATOM 757 N N . THR A 1 102 ? -6.427 9.870 -2.906 1.00 97.69 102 THR A N 1
ATOM 758 C CA . THR A 1 102 ? -5.030 9.465 -2.708 1.00 97.69 102 THR A CA 1
ATOM 759 C C . THR A 1 102 ? -4.929 8.359 -1.665 1.00 97.69 102 THR A C 1
ATOM 761 O O . THR A 1 102 ? -5.914 8.028 -0.991 1.00 97.69 102 THR A O 1
ATOM 764 N N . GLY A 1 103 ? -3.734 7.798 -1.497 1.00 98.06 103 GLY A N 1
ATOM 765 C CA . GLY A 1 103 ? -3.472 6.707 -0.569 1.00 98.06 103 GLY A CA 1
ATOM 766 C C . GLY A 1 103 ? -3.869 5.319 -1.083 1.00 98.06 103 GLY A C 1
ATOM 767 O O . GLY A 1 103 ? -4.721 5.166 -1.954 1.00 98.06 103 GLY A O 1
ATOM 768 N N . TRP A 1 104 ? -3.263 4.298 -0.469 1.00 98.50 104 TRP A N 1
ATOM 769 C CA . TRP A 1 104 ? -3.306 2.903 -0.918 1.00 98.50 104 TRP A CA 1
ATOM 770 C C . TRP A 1 104 ? -4.706 2.356 -1.220 1.00 98.50 104 TRP A C 1
ATOM 772 O O . TRP A 1 104 ? -4.913 1.770 -2.276 1.00 98.50 104 TRP A O 1
ATOM 782 N N . LEU A 1 105 ? -5.687 2.587 -0.332 1.00 98.38 105 LEU A N 1
ATOM 783 C CA . LEU A 1 105 ? -7.064 2.106 -0.528 1.00 98.38 105 LEU A CA 1
ATOM 784 C C . LEU A 1 105 ? -7.696 2.634 -1.825 1.00 98.38 105 LEU A C 1
ATOM 786 O O . LEU A 1 105 ? -8.602 2.009 -2.364 1.00 98.38 105 LEU A O 1
ATOM 790 N N . ASN A 1 106 ? -7.251 3.801 -2.292 1.00 9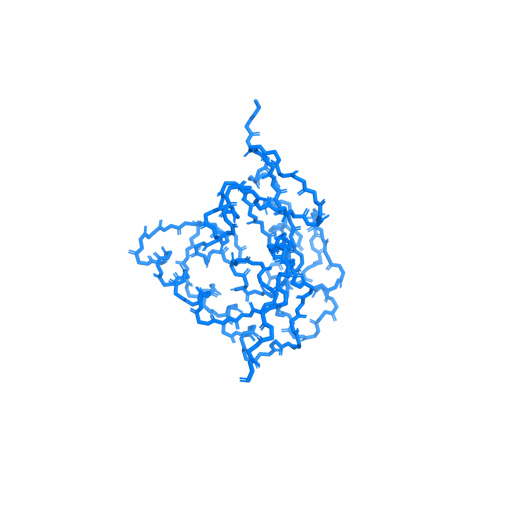8.56 106 ASN A N 1
ATOM 791 C CA . ASN A 1 106 ? -7.752 4.454 -3.496 1.00 98.56 106 ASN A CA 1
ATOM 792 C C . ASN A 1 106 ? -6.845 4.210 -4.715 1.00 98.56 106 ASN A C 1
ATOM 794 O O . ASN A 1 106 ? -7.109 4.783 -5.763 1.00 98.56 106 ASN A O 1
ATOM 798 N N . GLY A 1 107 ? -5.799 3.386 -4.595 1.00 98.56 107 GLY A N 1
ATOM 799 C CA . GLY A 1 107 ? -4.931 3.017 -5.714 1.00 98.56 107 GLY A CA 1
ATOM 800 C C . GLY A 1 107 ? -3.729 3.932 -5.973 1.00 98.56 107 GLY A C 1
ATOM 801 O O . GLY A 1 107 ? -3.199 3.900 -7.069 1.00 98.56 107 GLY A O 1
ATOM 802 N N . ASP A 1 108 ? -3.283 4.718 -4.990 1.00 98.62 108 ASP A N 1
ATOM 803 C CA . ASP A 1 108 ? -1.969 5.398 -5.004 1.00 98.62 108 ASP A CA 1
ATOM 804 C C . ASP A 1 108 ? -0.932 4.390 -4.477 1.00 98.62 108 ASP A C 1
ATOM 806 O O . ASP A 1 108 ? -0.753 4.210 -3.263 1.00 98.62 108 ASP A O 1
ATOM 810 N N . LEU A 1 109 ? -0.387 3.602 -5.402 1.00 98.69 109 LEU A N 1
ATOM 811 C CA . LEU A 1 109 ? 0.380 2.379 -5.164 1.00 98.69 109 LEU A CA 1
ATOM 812 C C . LEU A 1 109 ? 1.883 2.638 -5.087 1.00 98.69 109 LEU A C 1
ATOM 814 O O . LEU A 1 109 ? 2.625 1.842 -4.496 1.00 98.69 109 LEU A O 1
ATOM 818 N N . ASP A 1 110 ? 2.357 3.734 -5.667 1.00 97.62 110 ASP A N 1
ATOM 819 C CA . ASP A 1 110 ? 3.730 4.193 -5.488 1.00 97.62 110 ASP A CA 1
ATOM 820 C C . ASP A 1 110 ? 3.895 5.139 -4.275 1.00 97.62 110 ASP A C 1
ATOM 822 O O . ASP A 1 110 ? 5.024 5.342 -3.805 1.00 97.62 110 ASP A O 1
ATOM 826 N N . GLY A 1 111 ? 2.772 5.619 -3.723 1.00 97.12 111 GLY A N 1
ATOM 827 C CA . GLY A 1 111 ? 2.674 6.437 -2.522 1.00 97.12 111 GLY A CA 1
ATOM 828 C C . GLY A 1 111 ? 3.002 7.912 -2.748 1.00 97.12 111 GLY A C 1
ATOM 829 O O . GLY A 1 111 ? 3.350 8.590 -1.771 1.00 97.12 111 GLY A O 1
ATOM 830 N N . ASN A 1 112 ? 2.996 8.403 -3.987 1.00 96.56 112 ASN A N 1
ATOM 831 C CA . ASN A 1 112 ? 3.417 9.759 -4.343 1.00 96.56 112 ASN A CA 1
ATOM 832 C C . ASN A 1 112 ? 2.329 10.829 -4.100 1.00 96.56 112 ASN A C 1
ATOM 834 O O . ASN A 1 112 ? 2.627 12.027 -4.169 1.00 96.56 112 ASN A O 1
ATOM 838 N N . GLY A 1 113 ? 1.109 10.423 -3.733 1.00 97.31 113 GLY A N 1
ATOM 839 C CA . GLY A 1 113 ? 0.001 11.329 -3.438 1.00 97.31 113 GLY A CA 1
ATOM 840 C C . GLY A 1 113 ? -0.867 11.690 -4.644 1.00 97.31 113 GLY A C 1
ATOM 841 O O . GLY A 1 113 ? -1.681 12.608 -4.529 1.00 97.31 113 GLY A O 1
ATOM 842 N N . ILE A 1 114 ? -0.724 10.999 -5.771 1.00 98.25 114 ILE A N 1
ATOM 843 C CA . ILE A 1 114 ? -1.635 11.037 -6.914 1.00 98.25 114 ILE A CA 1
ATOM 844 C C . ILE A 1 114 ? -1.960 9.597 -7.331 1.00 98.25 114 ILE A C 1
ATOM 846 O O . ILE A 1 114 ? -1.185 8.692 -7.072 1.00 98.25 114 ILE A O 1
ATOM 850 N N . VAL A 1 115 ? -3.144 9.387 -7.908 1.00 98.88 115 VAL A N 1
ATOM 851 C CA . VAL A 1 115 ? -3.466 8.145 -8.619 1.00 98.88 115 VAL A CA 1
ATOM 852 C C . VAL A 1 115 ? -3.325 8.450 -10.099 1.00 98.88 115 VAL A C 1
ATOM 854 O O . VAL A 1 115 ? -4.068 9.297 -10.610 1.00 98.88 115 VAL A O 1
ATOM 857 N N . ASP A 1 116 ? -2.380 7.813 -10.778 1.00 98.62 116 ASP A N 1
ATOM 858 C CA . ASP A 1 116 ? -2.134 8.034 -12.202 1.00 98.62 116 ASP A CA 1
ATOM 859 C C . ASP A 1 116 ? -1.666 6.769 -12.947 1.00 98.62 116 ASP A C 1
ATOM 861 O O . ASP A 1 116 ? -1.859 5.638 -12.503 1.00 98.62 116 ASP A O 1
ATOM 865 N N . PHE A 1 117 ? -1.128 6.954 -14.155 1.00 98.50 117 PHE A N 1
ATOM 866 C CA . PHE A 1 117 ? -0.702 5.863 -15.027 1.00 98.50 117 PHE A CA 1
ATOM 867 C C . PHE A 1 117 ? 0.402 4.981 -14.420 1.00 98.50 117 PHE A C 1
ATOM 869 O O . PHE A 1 117 ? 0.459 3.782 -14.727 1.00 98.50 117 PHE A O 1
ATOM 876 N N . ASP A 1 118 ? 1.263 5.535 -13.566 1.00 98.56 118 ASP A N 1
ATOM 877 C CA . ASP A 1 118 ? 2.331 4.765 -12.933 1.00 98.56 118 ASP A CA 1
ATOM 878 C C . ASP A 1 118 ? 1.739 3.744 -11.946 1.00 98.56 118 ASP A C 1
ATOM 880 O O . ASP A 1 118 ? 2.210 2.604 -11.880 1.00 98.56 118 ASP A O 1
ATOM 884 N N . ASP A 1 119 ? 0.635 4.079 -11.274 1.00 98.81 119 ASP A N 1
ATOM 885 C CA . ASP A 1 119 ? -0.091 3.148 -10.405 1.00 98.81 119 ASP A CA 1
ATOM 886 C C . ASP A 1 119 ? -0.784 2.035 -11.193 1.00 98.81 119 ASP A C 1
ATOM 888 O O . ASP A 1 119 ? -0.683 0.861 -10.823 1.00 98.81 119 ASP A O 1
ATOM 892 N N . TYR A 1 120 ? -1.421 2.368 -12.321 1.00 98.81 120 TYR A N 1
ATOM 893 C CA . TYR A 1 120 ? -2.004 1.358 -13.215 1.00 98.81 120 TYR A CA 1
ATOM 894 C C . TYR A 1 120 ? -0.945 0.367 -13.712 1.00 98.81 120 TYR A C 1
ATOM 896 O O . TYR A 1 120 ? -1.172 -0.842 -13.723 1.00 98.81 120 TYR A O 1
ATOM 904 N N . SER A 1 121 ? 0.254 0.856 -14.036 1.00 98.62 121 SER A N 1
ATOM 905 C CA . SER A 1 121 ? 1.367 -0.007 -14.443 1.00 98.62 121 SER A CA 1
ATOM 906 C C . SER A 1 121 ? 1.774 -0.994 -13.338 1.00 98.62 121 SER A C 1
ATOM 908 O O . SER A 1 121 ? 2.089 -2.153 -13.625 1.00 98.62 121 SER A O 1
ATOM 910 N N . LEU A 1 122 ? 1.735 -0.568 -12.070 1.00 98.81 122 LEU A N 1
ATOM 911 C CA . LEU A 1 122 ? 2.061 -1.412 -10.918 1.00 98.81 122 LEU A CA 1
ATOM 912 C C . LEU A 1 122 ? 1.010 -2.506 -10.673 1.00 98.81 122 LEU A C 1
ATOM 914 O O . LEU A 1 122 ? 1.387 -3.669 -10.483 1.00 98.81 122 LEU A O 1
ATOM 918 N N . ILE A 1 123 ? -0.286 -2.166 -10.692 1.00 98.81 123 ILE A N 1
ATOM 919 C CA . ILE A 1 123 ? -1.365 -3.156 -10.513 1.00 98.81 123 ILE A CA 1
ATOM 920 C C . ILE A 1 123 ? -1.443 -4.122 -11.697 1.00 98.81 123 ILE A C 1
ATOM 922 O O . ILE A 1 123 ? -1.564 -5.324 -11.475 1.00 98.81 123 ILE A O 1
ATOM 926 N N . ASP A 1 124 ? -1.265 -3.656 -12.935 1.00 98.75 124 ASP A N 1
ATOM 927 C CA . ASP A 1 124 ? -1.277 -4.516 -14.123 1.00 98.75 124 ASP A CA 1
ATOM 928 C C . ASP A 1 124 ? -0.125 -5.525 -14.098 1.00 98.75 124 ASP A C 1
ATOM 930 O O . ASP A 1 124 ? -0.310 -6.716 -14.380 1.00 98.75 124 ASP A O 1
ATOM 934 N N . GLN A 1 125 ? 1.080 -5.081 -13.727 1.00 98.56 125 GLN A N 1
ATOM 935 C CA . GLN A 1 125 ? 2.217 -5.980 -13.555 1.00 98.56 125 GLN A CA 1
ATOM 936 C C . GLN A 1 125 ? 1.924 -7.025 -12.476 1.00 98.56 125 GLN A C 1
ATOM 938 O O . GLN A 1 125 ? 2.194 -8.214 -12.680 1.00 98.56 125 GLN A O 1
ATOM 943 N N . ALA A 1 126 ? 1.379 -6.607 -11.335 1.00 98.62 126 ALA A N 1
ATOM 944 C CA . ALA A 1 126 ? 1.061 -7.514 -10.246 1.00 98.62 126 ALA A CA 1
ATOM 945 C C . ALA A 1 126 ? -0.049 -8.495 -10.608 1.00 98.62 126 ALA A C 1
ATOM 947 O O . ALA A 1 126 ? 0.154 -9.693 -10.442 1.00 98.62 126 ALA A O 1
ATOM 948 N N . PHE A 1 127 ? -1.149 -8.041 -11.198 1.00 98.75 127 PHE A N 1
ATOM 949 C CA . PHE A 1 127 ? -2.250 -8.895 -11.628 1.00 98.75 127 PHE A CA 1
ATOM 950 C C . PHE A 1 127 ? -1.779 -10.000 -12.582 1.00 98.75 127 PHE A C 1
ATOM 952 O O . PHE A 1 127 ? -2.087 -11.175 -12.378 1.00 98.75 127 PHE A O 1
ATOM 959 N N . ASN A 1 128 ? -0.958 -9.644 -13.574 1.00 98.50 128 ASN A N 1
ATOM 960 C CA . ASN A 1 128 ? -0.455 -10.586 -14.577 1.00 98.50 128 ASN A CA 1
ATOM 961 C C . ASN A 1 128 ? 0.597 -11.567 -14.041 1.00 98.50 128 ASN A C 1
ATOM 963 O O . ASN A 1 128 ? 0.863 -12.596 -14.665 1.00 98.50 128 ASN A O 1
ATOM 967 N N . THR A 1 129 ? 1.246 -11.249 -12.918 1.00 98.44 129 THR A N 1
ATOM 968 C CA . THR A 1 129 ? 2.403 -12.016 -12.428 1.00 98.44 129 THR A CA 1
ATOM 969 C C . THR A 1 129 ? 2.271 -12.498 -10.988 1.00 98.44 129 THR A C 1
ATOM 971 O O . THR A 1 129 ? 3.193 -13.160 -10.490 1.00 98.44 129 THR A O 1
ATOM 974 N N . GLN A 1 130 ? 1.164 -12.205 -10.306 1.00 98.19 130 GLN A N 1
ATOM 975 C CA . GLN A 1 130 ? 0.914 -12.654 -8.942 1.00 98.19 130 GLN A CA 1
ATOM 976 C C . GLN A 1 130 ? 0.967 -14.181 -8.854 1.00 98.19 130 GLN A C 1
ATOM 978 O O . GLN A 1 130 ? 0.798 -14.917 -9.829 1.00 98.19 130 GLN A O 1
ATOM 983 N N . GLY A 1 131 ? 1.326 -14.654 -7.670 1.00 95.81 131 GLY A N 1
ATOM 984 C CA . GLY A 1 131 ? 1.328 -16.068 -7.344 1.00 95.81 131 GLY A CA 1
ATOM 985 C C . GLY A 1 131 ? 0.034 -16.459 -6.632 1.00 95.81 131 GLY A C 1
ATOM 986 O O . GLY A 1 131 ? -0.994 -15.804 -6.791 1.00 95.81 131 GLY A O 1
ATOM 987 N N . PRO A 1 132 ? 0.082 -17.524 -5.818 1.00 95.12 132 PRO A N 1
ATOM 988 C CA . PRO A 1 132 ? -0.953 -17.780 -4.826 1.00 95.12 132 PRO A CA 1
ATOM 989 C C . PRO A 1 132 ? -1.161 -16.564 -3.923 1.00 95.12 132 PRO A C 1
ATOM 991 O O . PRO A 1 132 ? -0.237 -15.771 -3.737 1.00 95.12 132 PRO A O 1
ATOM 994 N N . ALA A 1 133 ? -2.337 -16.483 -3.300 1.00 95.19 133 ALA A N 1
ATOM 995 C CA . ALA A 1 133 ? -2.637 -15.442 -2.329 1.00 95.19 133 ALA A CA 1
ATOM 996 C C . ALA A 1 133 ? -1.506 -15.310 -1.292 1.00 95.19 133 ALA A C 1
ATOM 998 O O . ALA A 1 133 ? -1.156 -16.281 -0.606 1.00 95.19 133 ALA A O 1
ATOM 999 N N . LEU A 1 134 ? -0.936 -14.110 -1.174 1.00 92.94 134 LEU A N 1
ATOM 1000 C CA . LEU A 1 134 ? -0.080 -13.758 -0.042 1.00 92.94 134 LEU A CA 1
ATOM 1001 C C . LEU A 1 134 ? -0.941 -13.781 1.213 1.00 92.94 134 LEU A C 1
ATOM 1003 O O . LEU A 1 134 ? -2.138 -13.557 1.109 1.00 92.94 134 LEU A O 1
ATOM 1007 N N . LEU A 1 135 ? -0.353 -14.077 2.379 1.00 78.94 135 LEU A N 1
ATOM 1008 C CA . LEU A 1 135 ? -1.076 -14.325 3.636 1.00 78.94 135 LEU A CA 1
ATOM 1009 C C . LEU A 1 135 ? -2.298 -13.403 3.800 1.00 78.94 135 LEU A C 1
ATOM 1011 O O . LEU A 1 135 ? -2.190 -12.262 4.264 1.00 78.94 135 LEU A O 1
ATOM 1015 N N . ALA A 1 136 ? -3.462 -13.918 3.401 1.00 62.12 136 ALA A N 1
ATOM 1016 C CA . ALA A 1 136 ? -4.729 -13.235 3.539 1.00 62.12 136 ALA A CA 1
ATOM 1017 C C . ALA A 1 136 ? -4.957 -13.081 5.036 1.00 62.12 136 ALA A C 1
ATOM 1019 O O . ALA A 1 136 ? -4.799 -14.049 5.785 1.00 62.12 136 ALA A O 1
ATOM 1020 N N . GLN A 1 137 ? -5.290 -11.877 5.500 1.00 57.31 137 GLN A N 1
ATOM 1021 C CA . GLN A 1 137 ? -5.776 -11.774 6.868 1.00 57.31 137 GLN A CA 1
ATOM 1022 C C . GLN A 1 137 ? -7.220 -12.266 6.804 1.00 57.31 137 GLN A C 1
ATOM 1024 O O . GLN A 1 137 ? -8.029 -11.605 6.154 1.00 57.31 137 GLN A O 1
ATOM 1029 N N . PRO A 1 138 ? -7.583 -13.405 7.423 1.00 47.81 138 PRO A N 1
ATOM 1030 C CA . PRO A 1 138 ? -8.981 -13.781 7.444 1.00 47.81 138 PRO A CA 1
ATOM 1031 C C . PRO A 1 138 ? -9.723 -12.651 8.168 1.00 47.81 138 PRO A C 1
ATOM 1033 O O . PRO A 1 138 ? -9.293 -12.283 9.274 1.00 47.81 138 PRO A O 1
ATOM 1036 N N . PRO A 1 139 ? -10.810 -12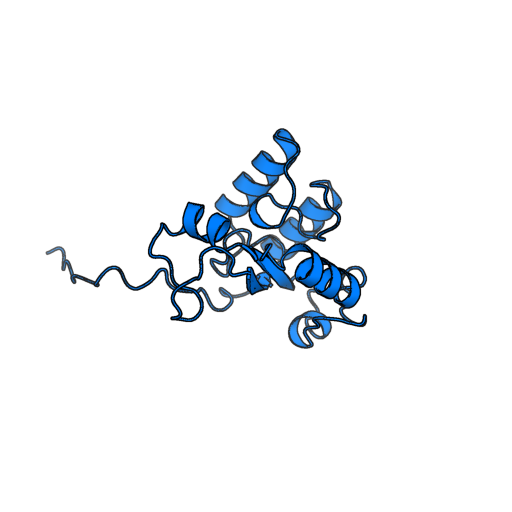.091 7.605 1.00 48.81 139 PRO A N 1
ATOM 1037 C CA . PRO A 1 139 ? -11.714 -11.294 8.412 1.00 48.81 139 PRO A CA 1
ATOM 1038 C C . PRO A 1 139 ? -12.091 -12.158 9.611 1.00 48.81 139 PRO A C 1
ATOM 1040 O O . PRO A 1 139 ? -12.448 -13.328 9.436 1.00 48.81 139 PRO A O 1
ATOM 1043 N N . GLY A 1 140 ? -11.893 -11.606 10.816 1.00 49.06 140 GLY A N 1
ATOM 1044 C CA . GLY A 1 140 ? -12.045 -12.314 12.084 1.00 49.06 140 GLY A CA 1
ATOM 1045 C C . GLY A 1 140 ? -13.224 -13.272 12.010 1.00 49.06 140 GLY A C 1
ATOM 1046 O O . GLY A 1 140 ? -14.318 -12.865 11.620 1.00 49.06 140 GLY A O 1
ATOM 1047 N N . SER A 1 141 ? -12.954 -14.550 12.279 1.00 40.06 141 SER A N 1
ATOM 1048 C CA . SER A 1 141 ? -13.863 -15.666 12.049 1.00 40.06 141 SER A CA 1
ATOM 1049 C C . SER A 1 141 ? -15.280 -15.317 12.497 1.00 40.06 141 SER A C 1
ATOM 1051 O O . SER A 1 141 ? -15.636 -15.390 13.674 1.00 40.06 141 SER A O 1
ATOM 1053 N N . ARG A 1 142 ? -16.133 -14.954 11.534 1.00 46.44 142 ARG A N 1
ATOM 1054 C CA . ARG A 1 142 ? -17.572 -14.957 11.750 1.00 46.44 142 ARG A CA 1
ATOM 1055 C C . ARG A 1 142 ? -17.889 -16.419 11.985 1.00 46.44 142 ARG A C 1
ATOM 1057 O O . ARG A 1 142 ? -17.786 -17.195 11.040 1.00 46.44 142 ARG A O 1
ATOM 1064 N N . GLY A 1 143 ? -18.125 -16.778 13.251 1.00 37.72 143 GLY A N 1
ATOM 1065 C CA . GLY A 1 143 ? -18.193 -18.158 13.721 1.00 37.72 143 GLY A CA 1
ATOM 1066 C C . GLY A 1 143 ? -18.749 -19.072 12.642 1.00 37.72 143 GLY A C 1
ATOM 1067 O O . GLY A 1 143 ? -19.894 -18.889 12.222 1.00 37.72 143 GLY A O 1
ATOM 1068 N N . MET A 1 144 ? -17.901 -19.984 12.154 1.00 38.06 144 MET A N 1
ATOM 1069 C CA . MET A 1 144 ? -18.271 -21.027 11.206 1.00 38.06 144 MET A CA 1
ATOM 1070 C C . MET A 1 144 ? -19.369 -21.865 11.859 1.00 38.06 144 MET A C 1
ATOM 1072 O O . MET A 1 144 ? -19.124 -22.901 12.472 1.00 38.06 144 MET A O 1
ATOM 1076 N N . ARG A 1 145 ? -20.617 -21.411 11.751 1.00 43.91 145 ARG A N 1
ATOM 1077 C CA . ARG A 1 145 ? -21.756 -22.303 11.844 1.00 43.91 145 ARG A CA 1
ATOM 1078 C C . ARG A 1 145 ? -21.720 -23.083 10.551 1.00 43.91 145 ARG A C 1
ATOM 1080 O O . ARG A 1 145 ? -22.137 -22.580 9.514 1.00 43.91 145 ARG A O 1
ATOM 1087 N N . ASN A 1 146 ? -21.152 -24.281 10.643 1.00 39.31 146 ASN A N 1
ATOM 1088 C CA . ASN A 1 146 ? -21.327 -25.361 9.689 1.00 39.31 146 ASN A CA 1
ATOM 1089 C C . ASN A 1 146 ? -22.816 -25.483 9.353 1.00 39.31 146 ASN A C 1
ATOM 1091 O O . ASN A 1 146 ? -23.554 -26.201 10.025 1.00 39.31 146 ASN A O 1
ATOM 1095 N N . VAL A 1 147 ? -23.270 -24.784 8.318 1.00 40.62 147 VAL A N 1
ATOM 1096 C CA . VAL A 1 147 ? -24.538 -25.104 7.680 1.00 40.62 147 VAL A CA 1
ATOM 1097 C C . VAL A 1 147 ? -24.185 -26.140 6.629 1.00 40.62 147 VAL A C 1
ATOM 1099 O O . VAL A 1 147 ? -23.898 -25.816 5.480 1.00 40.62 147 VAL A O 1
ATOM 1102 N N . LYS A 1 148 ? -24.148 -27.409 7.051 1.00 43.34 148 LYS A N 1
ATOM 1103 C CA . LYS A 1 148 ? -24.349 -28.512 6.112 1.00 43.34 148 LYS A CA 1
ATOM 1104 C C . LYS A 1 148 ? -25.678 -28.226 5.417 1.00 43.34 148 LYS A C 1
ATOM 1106 O O . LYS A 1 148 ? -26.720 -28.260 6.068 1.00 43.34 148 LYS A O 1
ATOM 1111 N N . ARG A 1 149 ? -25.641 -27.898 4.126 1.00 46.00 149 ARG A N 1
ATOM 1112 C CA . ARG A 1 149 ? -26.818 -28.098 3.285 1.00 46.00 149 ARG A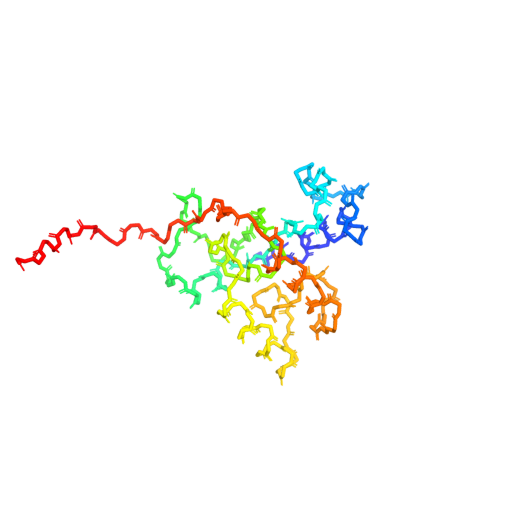 CA 1
ATOM 1113 C C . ARG A 1 149 ? -26.865 -29.581 2.940 1.00 46.00 149 ARG A C 1
ATOM 1115 O O . ARG A 1 149 ? -25.834 -30.174 2.625 1.00 46.00 149 ARG A O 1
ATOM 1122 N N . VAL A 1 150 ? -28.049 -30.131 3.172 1.00 56.66 150 VAL A N 1
ATOM 1123 C CA . VAL A 1 150 ? -28.482 -31.494 2.861 1.00 56.66 150 VAL A CA 1
ATOM 1124 C C . VAL A 1 150 ? -28.431 -31.725 1.359 1.00 56.66 150 VAL A C 1
ATOM 1126 O O . VAL A 1 150 ? -28.689 -30.739 0.629 1.00 56.66 150 VAL A O 1
#

Secondary structure (DSSP, 8-state):
---SHHHHHHHHHHHHGGGT--SSSS--HHHHT-TT--EEEEEEEHHHHHHHH-TT-EETTEEPPTT-EEEEEEETT-TTSSSS--HHHHHHHHHHHHTT--SGGGT--S-SS--SHHHHHHHHHHHHH--SPP-----S----------

Foldseek 3Di:
DAACQVVQLVQQLQCCVVLCSNGGGPGDPCCNPPPLSFKGKFKDFPVLLCVPLNPQFDDPNHGHDNRDMDIDIAGLQPLNQQQAHDDVSVVQCVVCQVVQHAGSNNQNRSSPSGRDPVSVVSSVSCNVDPDPRDPGDPGPDPDPPPPPDD